Protein AF-A0A9D4HCZ2-F1 (afdb_monomer_lite)

Foldseek 3Di:
DDDDDDDDDPPPDDPPDDDDDDDPPDDDDDDDPLPQDDDQAQFWKAFPVRDIDSDPSVVCSVPVVRNPGIDTDD

Organism: Dreissena polymorpha (NCBI:txid45954)

pLDDT: mean 76.67, std 16.5, range [36.0, 96.06]

Structure (mmCIF, N/CA/C/O backbone):
data_AF-A0A9D4HCZ2-F1
#
_entry.id   AF-A0A9D4HCZ2-F1
#
loop_
_atom_site.group_PDB
_atom_site.id
_atom_site.type_symbol
_atom_site.label_atom_id
_atom_site.label_alt_id
_atom_site.label_comp_id
_atom_site.label_asym_id
_atom_site.label_entity_id
_atom_site.label_seq_id
_atom_site.pdbx_PDB_ins_code
_atom_site.Cartn_x
_atom_site.Cartn_y
_atom_site.Cartn_z
_atom_site.occupancy
_atom_site.B_iso_or_equiv
_atom_site.auth_seq_id
_atom_site.auth_comp_id
_atom_site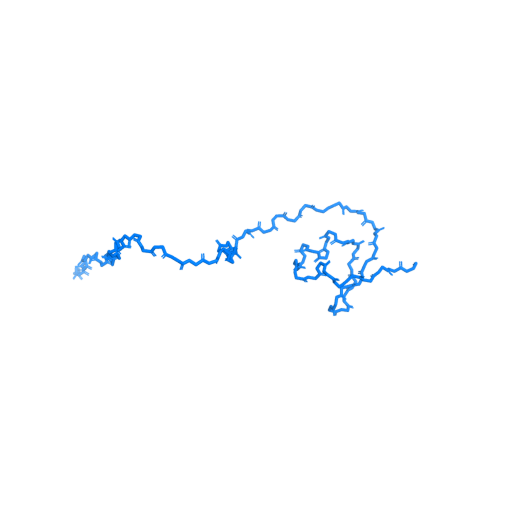.auth_asym_id
_atom_site.auth_atom_id
_atom_site.pdbx_PDB_model_num
ATOM 1 N N . MET A 1 1 ? 27.363 -51.447 20.490 1.00 36.00 1 MET A N 1
ATOM 2 C CA . MET A 1 1 ? 26.974 -52.362 19.398 1.00 36.00 1 MET A CA 1
ATOM 3 C C . MET A 1 1 ? 26.125 -51.534 18.444 1.00 36.00 1 MET A C 1
ATOM 5 O O . MET A 1 1 ? 24.949 -51.347 18.704 1.00 36.00 1 MET A O 1
ATOM 9 N N . THR A 1 2 ? 26.774 -50.640 17.693 1.00 43.59 2 THR A N 1
ATOM 10 C CA . THR A 1 2 ? 27.125 -50.836 16.269 1.00 43.59 2 THR A CA 1
ATOM 11 C C . THR A 1 2 ? 25.883 -51.116 15.442 1.00 43.59 2 THR A C 1
ATOM 13 O O . THR A 1 2 ? 25.398 -52.226 15.544 1.00 43.59 2 THR A O 1
ATOM 16 N N . TYR A 1 3 ? 25.416 -50.144 14.657 1.00 53.41 3 TYR A N 1
ATOM 17 C CA . TYR A 1 3 ? 25.078 -50.315 13.237 1.00 53.41 3 TYR A CA 1
ATOM 18 C C . TYR A 1 3 ? 25.046 -48.912 12.613 1.00 53.41 3 TYR A C 1
ATOM 20 O O . TYR A 1 3 ? 24.000 -48.286 12.475 1.00 53.41 3 TYR A O 1
ATOM 28 N N . GLU A 1 4 ? 26.238 -48.398 12.297 1.00 51.88 4 GLU A N 1
ATOM 29 C CA . GLU A 1 4 ? 26.398 -47.506 11.149 1.00 51.88 4 GLU A CA 1
ATOM 30 C C . GLU A 1 4 ? 25.842 -48.237 9.924 1.00 51.88 4 GLU A C 1
ATOM 32 O O . GLU A 1 4 ? 26.269 -49.351 9.617 1.00 51.88 4 GLU A O 1
ATOM 37 N N . TYR A 1 5 ? 24.889 -47.617 9.238 1.00 56.53 5 TYR A N 1
ATOM 38 C CA . TYR A 1 5 ? 24.602 -47.926 7.844 1.00 56.53 5 TYR A CA 1
ATOM 39 C C . TYR A 1 5 ? 24.713 -46.620 7.055 1.00 56.53 5 TYR A C 1
ATOM 41 O O . TYR A 1 5 ? 23.738 -45.953 6.722 1.00 56.53 5 TYR A O 1
ATOM 49 N N . SER A 1 6 ? 25.969 -46.217 6.875 1.00 53.59 6 SER A N 1
ATOM 50 C CA . SER A 1 6 ? 26.546 -45.809 5.589 1.00 53.59 6 SER A CA 1
ATOM 51 C C . SER A 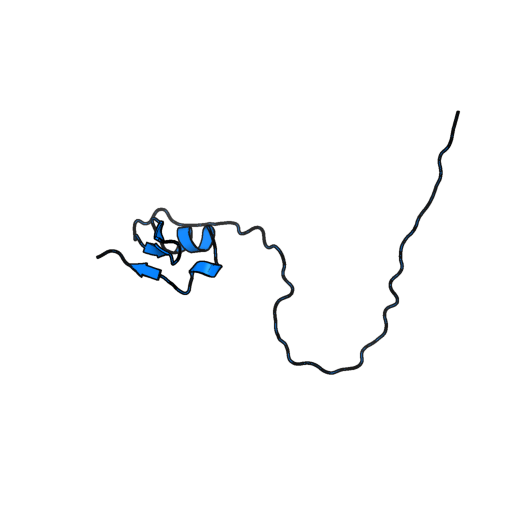1 6 ? 25.708 -46.344 4.396 1.00 53.59 6 SER A C 1
ATOM 53 O O . SER A 1 6 ? 25.391 -47.526 4.389 1.00 53.59 6 SER A O 1
ATOM 55 N N . GLU A 1 7 ? 25.300 -45.641 3.343 1.00 54.56 7 GLU A N 1
ATOM 56 C CA . GLU A 1 7 ? 25.758 -44.408 2.721 1.00 54.56 7 GLU A CA 1
ATOM 57 C C . GLU A 1 7 ? 24.702 -43.902 1.722 1.00 54.56 7 GLU A C 1
ATOM 59 O O . GLU A 1 7 ? 23.869 -44.665 1.237 1.00 54.56 7 GLU A O 1
ATOM 64 N N . LEU A 1 8 ? 24.823 -42.614 1.384 1.00 60.00 8 LEU A N 1
ATOM 65 C CA . LEU A 1 8 ? 24.710 -42.075 0.024 1.00 60.00 8 LEU A CA 1
ATOM 66 C C . LEU A 1 8 ? 23.615 -42.675 -0.868 1.00 60.00 8 LEU A C 1
ATOM 68 O O . LEU A 1 8 ? 23.861 -43.575 -1.668 1.00 60.00 8 LEU A O 1
ATOM 72 N N . TYR A 1 9 ? 22.452 -42.030 -0.879 1.00 50.75 9 TYR A N 1
ATOM 73 C CA . TYR A 1 9 ? 21.643 -42.008 -2.093 1.00 50.75 9 TYR A CA 1
ATOM 74 C C . TYR A 1 9 ? 21.610 -40.585 -2.652 1.00 50.75 9 TYR A C 1
ATOM 76 O O . TYR A 1 9 ? 20.680 -39.811 -2.440 1.00 50.75 9 TYR A O 1
ATOM 84 N N . ILE A 1 10 ? 22.686 -40.220 -3.350 1.00 58.09 10 ILE A N 1
ATOM 85 C CA . ILE A 1 10 ? 22.685 -39.073 -4.256 1.00 58.09 10 ILE A CA 1
ATOM 86 C C . ILE A 1 10 ? 21.852 -39.507 -5.467 1.00 58.09 10 ILE A C 1
ATOM 88 O O . ILE A 1 10 ? 22.331 -40.260 -6.313 1.00 58.09 10 ILE A O 1
ATOM 92 N N . HIS A 1 11 ? 20.598 -39.060 -5.557 1.00 55.41 11 HIS A N 1
ATOM 93 C CA . HIS A 1 11 ? 19.865 -39.109 -6.821 1.00 55.41 11 HIS A CA 1
ATOM 94 C C . HIS A 1 11 ? 20.548 -38.132 -7.791 1.00 55.41 11 HIS A C 1
ATOM 96 O O . HIS A 1 11 ? 20.299 -36.928 -7.759 1.00 55.41 11 HIS A O 1
ATOM 102 N N . ALA A 1 12 ? 21.448 -38.636 -8.634 1.00 61.91 12 ALA A N 1
ATOM 103 C CA . ALA A 1 12 ? 21.953 -37.888 -9.776 1.00 61.91 12 ALA A CA 1
ATOM 104 C C . ALA A 1 12 ? 20.821 -37.777 -10.812 1.00 61.91 12 ALA A C 1
ATOM 106 O O . ALA A 1 12 ? 20.485 -38.756 -11.473 1.00 61.91 12 ALA A O 1
ATOM 107 N N . HIS A 1 13 ? 20.200 -36.602 -10.933 1.00 60.56 13 HIS A N 1
ATOM 108 C CA . HIS A 1 13 ? 19.326 -36.310 -12.067 1.00 60.56 13 HIS A CA 1
ATOM 109 C C . HIS A 1 13 ? 20.194 -36.081 -13.312 1.00 60.56 13 HIS A C 1
ATOM 111 O O . HIS A 1 13 ? 21.090 -35.237 -13.314 1.00 60.56 13 HIS A O 1
ATOM 117 N N . GLU A 1 14 ? 19.949 -36.868 -14.360 1.00 73.00 14 GLU A N 1
ATOM 118 C CA . GLU A 1 14 ? 20.625 -36.750 -15.650 1.00 73.00 14 GLU A CA 1
ATOM 119 C C . GLU A 1 14 ? 20.330 -35.390 -16.298 1.00 73.00 14 GLU A C 1
ATOM 121 O O . GLU A 1 14 ? 19.176 -35.007 -16.493 1.00 73.00 14 GLU A O 1
ATOM 126 N N . ASN A 1 15 ? 21.389 -34.675 -16.682 1.00 64.25 15 ASN A N 1
ATOM 127 C CA . ASN A 1 15 ? 21.297 -33.485 -17.522 1.00 64.25 15 ASN A CA 1
ATOM 128 C C . ASN A 1 15 ? 20.945 -33.904 -18.954 1.00 64.25 15 ASN A C 1
ATOM 130 O O . ASN A 1 15 ? 21.832 -34.115 -19.785 1.00 64.25 15 ASN A O 1
ATOM 134 N N . GLN A 1 16 ? 19.655 -34.025 -19.256 1.00 70.69 16 GLN A N 1
ATOM 135 C CA . GLN A 1 16 ? 19.212 -34.121 -20.642 1.00 70.69 16 GLN A CA 1
ATOM 136 C C . GLN A 1 16 ? 19.265 -32.727 -21.267 1.00 70.69 16 GLN A C 1
ATOM 138 O O . GLN A 1 16 ? 18.553 -31.803 -20.878 1.00 70.69 16 GLN A O 1
ATOM 143 N N . GLY A 1 17 ? 20.210 -32.590 -22.195 1.00 59.09 17 GLY A N 1
ATOM 144 C CA . GLY A 1 17 ? 20.521 -31.366 -22.9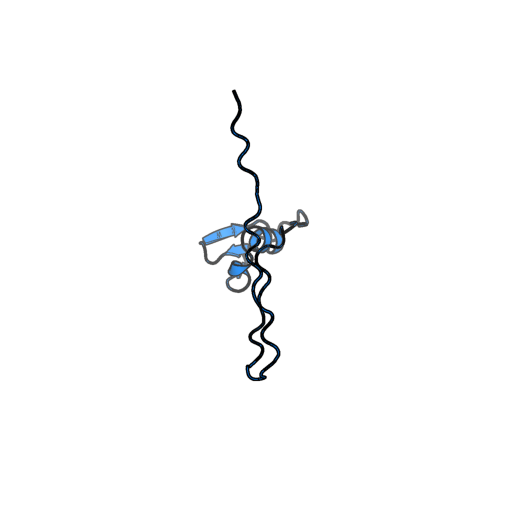08 1.00 59.09 17 GLY A CA 1
ATOM 145 C C . GLY A 1 17 ? 19.351 -30.777 -23.696 1.00 59.09 17 GLY A C 1
ATOM 146 O O . GLY A 1 17 ? 18.345 -31.416 -23.994 1.00 59.09 17 GLY A O 1
ATOM 147 N N . ALA A 1 18 ? 19.556 -29.506 -24.026 1.00 65.38 18 ALA A N 1
ATOM 148 C CA . ALA A 1 18 ? 18.654 -28.591 -24.698 1.00 65.38 18 ALA A CA 1
ATOM 149 C C . ALA A 1 18 ? 17.897 -29.181 -25.900 1.00 65.38 18 ALA A C 1
ATOM 151 O O . ALA A 1 18 ? 18.488 -29.544 -26.917 1.00 65.38 18 ALA A O 1
ATOM 152 N N . SER A 1 19 ? 16.568 -29.104 -25.831 1.00 62.47 19 SER A N 1
ATOM 153 C CA . SER A 1 19 ? 15.714 -29.026 -27.011 1.00 62.47 19 SER A CA 1
ATOM 154 C C . SER A 1 19 ? 14.807 -27.813 -26.844 1.00 62.47 19 SER A C 1
ATOM 156 O O . SER A 1 19 ? 13.966 -27.754 -25.949 1.00 62.47 19 SER A O 1
ATOM 158 N N . GLY A 1 20 ? 15.084 -26.771 -27.626 1.00 66.00 20 GLY A N 1
ATOM 159 C CA . GLY A 1 20 ? 14.388 -25.498 -27.532 1.00 66.00 20 GLY A CA 1
ATOM 160 C C . GLY A 1 20 ? 12.903 -25.623 -27.861 1.00 66.00 20 GLY A C 1
ATOM 161 O O . GLY A 1 20 ? 12.547 -26.204 -28.878 1.00 66.00 20 GLY A O 1
ATOM 162 N N . ALA A 1 21 ? 12.071 -25.018 -27.011 1.00 64.00 21 ALA A N 1
ATOM 163 C CA . ALA A 1 21 ? 10.844 -24.291 -27.347 1.00 64.00 21 ALA A CA 1
ATOM 164 C C . ALA A 1 21 ? 10.088 -23.958 -26.051 1.00 64.00 21 ALA A C 1
ATOM 166 O O . ALA A 1 21 ? 9.446 -24.844 -25.499 1.00 64.00 21 ALA A O 1
ATOM 167 N N . ASN A 1 22 ? 10.092 -22.699 -25.587 1.00 61.59 22 ASN A N 1
ATOM 168 C CA . ASN A 1 22 ? 8.870 -22.086 -25.042 1.00 61.59 22 ASN A CA 1
ATOM 169 C C . ASN A 1 22 ? 9.015 -20.611 -24.648 1.00 61.59 22 ASN A C 1
ATOM 171 O O . ASN A 1 22 ? 10.060 -20.163 -24.190 1.00 61.59 22 ASN A O 1
ATOM 175 N N . ARG A 1 23 ? 7.903 -19.882 -24.796 1.00 62.88 23 ARG A N 1
ATOM 176 C CA . ARG A 1 23 ? 7.681 -18.495 -24.361 1.00 62.88 23 ARG A CA 1
ATOM 177 C C . ARG A 1 23 ? 8.178 -18.268 -22.930 1.00 62.88 23 ARG A C 1
ATOM 179 O O . ARG A 1 23 ? 7.707 -18.939 -22.018 1.00 62.88 23 ARG A O 1
ATOM 186 N N . MET A 1 24 ? 9.010 -17.245 -22.724 1.00 55.16 24 MET A N 1
ATOM 187 C CA . MET A 1 24 ? 9.345 -16.720 -21.396 1.00 55.16 24 MET A CA 1
ATOM 188 C C . MET A 1 24 ? 8.082 -16.222 -20.672 1.00 55.16 24 MET A C 1
ATOM 190 O O . MET A 1 24 ? 7.762 -15.033 -20.691 1.00 55.16 24 MET A O 1
ATOM 194 N N . ARG A 1 25 ? 7.371 -17.111 -19.973 1.00 63.16 25 ARG A N 1
ATOM 195 C CA . ARG A 1 25 ? 6.709 -16.714 -18.732 1.00 63.16 25 ARG A CA 1
ATOM 196 C C . ARG A 1 25 ? 7.755 -16.794 -17.636 1.00 63.16 25 ARG A C 1
ATOM 198 O O . ARG A 1 25 ? 8.026 -17.842 -17.073 1.00 63.16 25 ARG A O 1
ATOM 205 N N . ARG A 1 26 ? 8.367 -15.638 -17.410 1.00 70.50 26 ARG A N 1
ATOM 206 C CA . ARG A 1 26 ? 9.126 -15.288 -16.215 1.00 70.50 26 ARG A CA 1
ATOM 207 C C . ARG A 1 26 ? 8.352 -15.755 -14.974 1.00 70.50 26 ARG A C 1
ATOM 209 O O . ARG A 1 26 ? 7.162 -15.439 -14.902 1.00 70.50 26 ARG A O 1
ATOM 216 N N . SER A 1 27 ? 9.013 -16.456 -14.046 1.00 61.00 27 SER A N 1
ATOM 217 C CA . SER A 1 27 ? 8.987 -16.253 -12.576 1.00 61.00 27 SER A CA 1
ATOM 218 C C . SER A 1 27 ? 9.264 -17.559 -11.809 1.00 61.00 27 SER A C 1
ATOM 220 O O . SER A 1 27 ? 8.351 -18.153 -11.250 1.00 61.00 27 SER A O 1
ATOM 222 N N . GLU A 1 28 ? 10.525 -17.985 -11.740 1.00 70.25 28 GLU A N 1
ATOM 223 C CA . GLU A 1 28 ? 11.010 -18.953 -10.739 1.00 70.25 28 GLU A CA 1
ATOM 224 C C . GLU A 1 28 ? 11.920 -18.220 -9.752 1.00 70.25 28 GLU A C 1
ATOM 226 O O . GLU A 1 28 ? 13.132 -18.399 -9.742 1.00 70.25 28 GLU A O 1
ATOM 231 N N . VAL A 1 29 ? 11.332 -17.340 -8.940 1.00 64.25 29 VAL A N 1
ATOM 232 C CA . VAL A 1 29 ? 11.973 -16.893 -7.698 1.00 64.25 29 VAL A CA 1
ATOM 233 C C . VAL A 1 29 ? 10.939 -17.035 -6.594 1.00 64.25 29 VAL A C 1
ATOM 235 O O . VAL A 1 29 ? 10.146 -16.139 -6.315 1.00 64.25 29 VAL A O 1
ATOM 238 N N . SER A 1 30 ? 10.888 -18.237 -6.031 1.00 66.31 30 SER A N 1
ATOM 239 C CA . SER A 1 30 ? 10.189 -18.523 -4.788 1.00 66.31 30 SER A CA 1
ATOM 240 C C . SER A 1 30 ? 11.080 -18.092 -3.622 1.00 66.31 30 SER A C 1
ATOM 242 O O . SER A 1 30 ? 12.052 -18.780 -3.316 1.00 66.31 30 SER A O 1
ATOM 244 N N . GLY A 1 31 ? 10.729 -16.981 -2.973 1.00 63.06 31 GLY A N 1
ATOM 245 C CA . GLY A 1 31 ? 11.239 -16.628 -1.646 1.00 63.06 31 GLY A CA 1
ATOM 246 C C . GLY A 1 31 ? 12.464 -15.719 -1.634 1.00 63.06 31 GLY A C 1
ATOM 247 O O . GLY A 1 31 ? 13.553 -16.148 -1.274 1.00 63.06 31 GLY A O 1
ATOM 248 N N . GLU A 1 32 ? 12.262 -14.440 -1.942 1.00 58.66 32 GLU A N 1
ATOM 249 C CA . GLU A 1 32 ? 13.099 -13.381 -1.374 1.00 58.66 32 GLU A CA 1
ATOM 250 C C . GLU A 1 32 ? 12.543 -13.112 0.036 1.00 58.66 32 GLU A C 1
ATOM 252 O O . GLU A 1 32 ? 11.351 -12.824 0.176 1.00 58.66 32 GLU A O 1
ATOM 257 N N . GLU A 1 33 ? 13.359 -13.223 1.088 1.00 59.59 33 GLU A N 1
ATOM 258 C CA . GLU A 1 33 ? 13.018 -12.617 2.380 1.00 59.59 33 GLU A CA 1
ATOM 259 C C . GLU A 1 33 ? 12.794 -11.123 2.118 1.00 59.59 33 GLU A C 1
ATOM 261 O O . GLU A 1 33 ? 13.738 -10.378 1.849 1.00 59.59 33 GLU A O 1
ATOM 266 N N . HIS A 1 34 ? 11.533 -10.692 2.106 1.00 68.44 34 HIS A N 1
ATOM 267 C CA . HIS A 1 34 ? 11.174 -9.323 1.769 1.00 68.44 34 HIS A CA 1
ATOM 268 C C . HIS A 1 34 ? 11.601 -8.419 2.931 1.00 68.44 34 HIS A C 1
ATOM 270 O O . HIS A 1 34 ? 10.835 -8.152 3.856 1.00 68.44 34 HIS A O 1
ATOM 276 N N . MET A 1 35 ? 12.859 -7.970 2.917 1.00 74.44 35 MET A N 1
ATOM 277 C CA . MET A 1 35 ? 13.344 -6.957 3.846 1.00 74.44 35 MET A CA 1
ATOM 278 C C . MET A 1 35 ? 12.580 -5.662 3.593 1.00 74.44 35 MET A C 1
ATOM 280 O O . MET A 1 35 ? 12.807 -4.934 2.628 1.00 74.44 35 MET A O 1
ATOM 284 N N . CYS A 1 36 ? 11.639 -5.402 4.487 1.00 86.69 36 CYS A N 1
ATOM 285 C CA . CYS A 1 36 ? 10.682 -4.327 4.367 1.00 86.69 36 CYS A CA 1
ATOM 286 C C . CYS A 1 36 ? 11.198 -3.029 4.968 1.00 86.69 36 CYS A C 1
ATOM 288 O O . CYS A 1 36 ? 11.020 -2.749 6.152 1.00 86.69 36 CYS A O 1
ATOM 290 N N . ILE A 1 37 ? 11.847 -2.222 4.130 1.00 91.69 37 ILE A N 1
ATOM 291 C CA . ILE A 1 37 ? 12.333 -0.896 4.510 1.00 91.69 37 ILE A CA 1
ATOM 292 C C . ILE A 1 37 ? 11.290 0.141 4.092 1.00 91.69 37 ILE A C 1
ATOM 294 O O . ILE A 1 37 ? 11.256 0.584 2.945 1.00 91.69 37 ILE A O 1
ATOM 298 N N . CYS A 1 38 ? 10.447 0.546 5.041 1.00 94.00 38 CYS A N 1
ATOM 299 C CA . CYS A 1 38 ? 9.442 1.585 4.838 1.00 94.00 38 CYS A CA 1
ATOM 300 C C . CYS A 1 38 ? 9.696 2.787 5.748 1.00 94.00 38 CYS A C 1
ATOM 302 O O . CYS A 1 38 ? 10.023 2.645 6.925 1.00 94.00 38 CYS A O 1
ATOM 304 N N . GLY A 1 39 ? 9.513 3.990 5.202 1.00 93.62 39 GLY A N 1
ATOM 305 C CA . GLY A 1 39 ? 9.501 5.213 5.99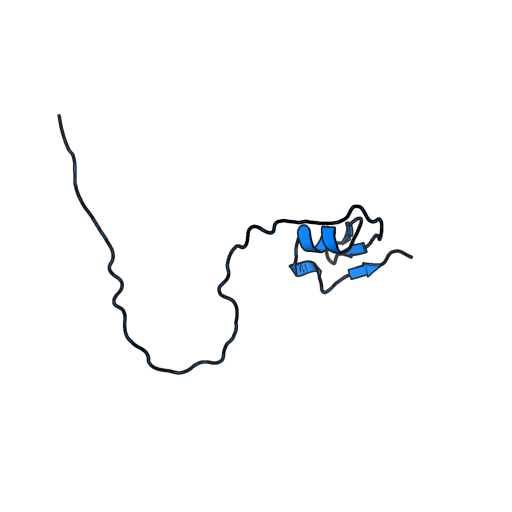9 1.00 93.62 39 GLY A CA 1
ATOM 306 C C . GLY A 1 39 ? 8.250 5.299 6.877 1.00 93.62 39 GLY A C 1
ATOM 307 O O . GLY A 1 39 ? 7.189 4.788 6.518 1.00 93.62 39 GLY A O 1
ATOM 308 N N . GLN A 1 40 ? 8.356 6.006 8.001 1.00 93.06 40 GLN A N 1
ATOM 309 C CA . GLN A 1 40 ? 7.233 6.299 8.904 1.00 93.06 40 GLN A CA 1
ATOM 310 C C . GLN A 1 40 ? 6.421 7.507 8.408 1.00 93.06 40 GLN A C 1
ATOM 312 O O . GLN A 1 40 ? 6.218 8.487 9.120 1.00 93.06 40 GLN A O 1
ATOM 317 N N . ILE A 1 41 ? 6.016 7.473 7.138 1.00 94.94 41 ILE A N 1
ATOM 318 C CA . ILE A 1 41 ? 5.175 8.508 6.532 1.00 94.94 41 ILE A CA 1
ATOM 319 C C . ILE A 1 41 ? 3.720 8.091 6.717 1.00 94.94 41 ILE A C 1
ATOM 321 O O . ILE A 1 41 ? 3.368 6.963 6.375 1.00 94.94 41 ILE A O 1
ATOM 325 N N . PHE A 1 42 ? 2.887 9.004 7.211 1.00 94.56 42 PHE A N 1
ATOM 326 C CA . PHE A 1 42 ? 1.448 8.793 7.309 1.00 94.56 42 PHE A CA 1
ATOM 327 C C . PHE A 1 42 ? 0.761 9.258 6.018 1.00 94.56 42 PHE A C 1
ATOM 329 O O . PHE A 1 42 ? 0.578 10.452 5.784 1.00 94.56 42 PHE A O 1
ATOM 336 N N . ALA A 1 43 ? 0.441 8.297 5.158 1.00 95.38 43 ALA A N 1
ATOM 337 C CA . ALA A 1 43 ? -0.262 8.446 3.888 1.00 95.38 43 ALA A CA 1
ATOM 338 C C . ALA A 1 43 ? -1.241 7.263 3.729 1.00 95.38 43 ALA A C 1
ATOM 340 O O . ALA A 1 43 ? -0.956 6.334 2.963 1.00 95.38 43 ALA A O 1
ATOM 341 N N . PRO A 1 44 ? -2.346 7.258 4.498 1.00 96.06 44 PRO A N 1
ATOM 342 C CA . PRO A 1 44 ? -3.169 6.077 4.711 1.00 96.06 44 PRO A CA 1
ATOM 343 C C . PRO A 1 44 ? -3.793 5.537 3.424 1.00 96.06 44 PRO A C 1
ATOM 345 O O . PRO A 1 44 ? -4.341 6.281 2.603 1.00 96.06 44 PRO A O 1
ATOM 348 N N . VAL A 1 45 ? -3.739 4.215 3.279 1.00 95.50 45 VAL A N 1
ATOM 349 C CA . VAL A 1 45 ? -4.350 3.476 2.171 1.00 95.50 45 VAL A CA 1
ATOM 350 C C . VAL A 1 45 ? -5.167 2.302 2.690 1.00 95.50 45 VAL A C 1
ATOM 352 O O . VAL A 1 45 ? -4.822 1.713 3.709 1.00 95.50 45 VAL A O 1
ATOM 355 N N . CYS A 1 46 ? -6.225 1.939 1.977 1.00 95.50 46 CYS A N 1
ATOM 356 C CA . CYS A 1 46 ? -7.001 0.728 2.208 1.00 95.50 46 CYS A CA 1
ATOM 357 C C . CYS A 1 46 ? -6.672 -0.291 1.110 1.00 95.50 46 CYS A C 1
ATOM 359 O O . CYS A 1 46 ? -6.715 0.048 -0.079 1.00 95.50 46 CYS A O 1
ATOM 361 N N . GLY A 1 47 ? -6.302 -1.508 1.512 1.00 92.94 47 GLY A N 1
ATOM 362 C CA . GLY A 1 47 ? -6.055 -2.626 0.601 1.00 92.94 47 GLY A CA 1
ATOM 363 C C . GLY A 1 47 ? -7.350 -3.301 0.139 1.00 92.94 47 GLY A C 1
ATOM 364 O O . GLY A 1 47 ? -8.433 -3.053 0.673 1.00 92.94 47 GLY A O 1
ATOM 365 N N . SER A 1 48 ? -7.252 -4.208 -0.836 1.00 90.62 48 SER A N 1
ATOM 366 C CA . SER A 1 48 ? -8.386 -5.044 -1.276 1.00 90.62 48 SER A CA 1
ATOM 367 C C . SER A 1 48 ? -8.931 -5.978 -0.197 1.00 90.62 48 SER A C 1
ATOM 369 O O . SER A 1 48 ? -10.058 -6.454 -0.303 1.00 90.62 48 SER A O 1
ATOM 371 N N . ASP A 1 49 ? -8.152 -6.221 0.851 1.00 90.75 49 ASP A N 1
ATOM 372 C CA . ASP A 1 49 ? -8.550 -6.956 2.047 1.00 90.75 49 ASP A CA 1
ATOM 373 C C . ASP A 1 49 ? -9.381 -6.116 3.033 1.00 90.75 49 ASP A C 1
ATOM 375 O O . ASP A 1 49 ? -9.816 -6.631 4.062 1.00 90.75 49 ASP A O 1
ATOM 379 N N . GLY A 1 50 ? -9.610 -4.832 2.735 1.00 92.69 50 GLY A N 1
ATOM 380 C CA . GLY A 1 50 ? -10.337 -3.909 3.605 1.00 92.69 50 GLY A CA 1
ATOM 381 C C . GLY A 1 50 ? -9.530 -3.441 4.818 1.00 92.69 50 GLY A C 1
ATOM 382 O O . GLY A 1 50 ? -10.103 -2.851 5.738 1.00 92.69 50 GLY A O 1
ATOM 383 N N . VAL A 1 51 ? -8.219 -3.704 4.845 1.00 94.00 51 VAL A N 1
ATOM 384 C CA . VAL A 1 51 ? -7.319 -3.292 5.926 1.00 94.00 51 VAL A CA 1
ATOM 385 C C . VAL A 1 51 ? -6.676 -1.954 5.581 1.00 94.00 51 VAL A C 1
ATOM 387 O O . VAL A 1 51 ? -6.224 -1.725 4.458 1.00 94.00 51 VAL A O 1
ATOM 390 N N . TRP A 1 52 ? -6.616 -1.071 6.577 1.00 94.88 52 TRP A N 1
ATOM 391 C CA . TRP A 1 52 ? -5.918 0.203 6.473 1.00 94.88 52 TRP A CA 1
ATOM 392 C C . TRP A 1 52 ? -4.440 0.048 6.820 1.00 94.88 52 TRP A C 1
ATOM 394 O O . TRP A 1 52 ? -4.085 -0.562 7.827 1.00 94.88 52 TRP A O 1
ATOM 404 N N . TYR A 1 53 ? -3.591 0.656 6.003 1.00 94.50 53 TYR A N 1
ATOM 405 C CA . TYR A 1 53 ? -2.148 0.715 6.182 1.00 94.50 53 TYR A CA 1
ATOM 406 C C . TYR A 1 53 ? -1.703 2.169 6.255 1.00 94.50 53 TYR A C 1
ATOM 408 O O . TYR A 1 53 ? -2.169 2.994 5.468 1.00 94.50 53 TYR A O 1
ATOM 416 N N . ASP A 1 54 ? -0.752 2.473 7.143 1.00 95.75 54 ASP A N 1
ATOM 417 C CA . ASP A 1 54 ? -0.244 3.840 7.333 1.00 95.75 54 ASP A CA 1
ATOM 418 C C . ASP A 1 54 ? 0.368 4.419 6.057 1.00 95.75 54 ASP A C 1
ATOM 420 O O . ASP A 1 54 ? 0.341 5.630 5.856 1.00 95.75 54 ASP A O 1
ATOM 424 N N . ASN A 1 55 ? 0.917 3.567 5.185 1.00 93.94 55 ASN A N 1
ATOM 425 C CA . ASN A 1 55 ? 1.304 3.940 3.833 1.00 93.94 55 ASN A CA 1
ATOM 426 C C . ASN A 1 55 ? 1.341 2.743 2.875 1.00 93.94 55 ASN A C 1
ATOM 428 O O . ASN A 1 55 ? 1.370 1.577 3.274 1.00 93.94 55 ASN A O 1
ATOM 432 N N . LYS A 1 56 ? 1.404 3.053 1.575 1.00 94.12 56 LYS A N 1
ATOM 433 C CA . LYS A 1 56 ? 1.512 2.067 0.490 1.00 94.12 56 LYS A CA 1
ATOM 434 C C . LYS A 1 56 ? 2.705 1.118 0.640 1.00 94.12 56 LYS A C 1
ATOM 436 O O . LYS A 1 56 ? 2.585 -0.041 0.257 1.00 94.12 56 LYS A O 1
ATOM 441 N N . CYS A 1 57 ? 3.841 1.591 1.161 1.00 94.38 57 CYS A N 1
ATOM 442 C CA . CYS A 1 57 ? 5.009 0.733 1.359 1.00 94.38 57 CYS A CA 1
ATOM 443 C C . CYS A 1 57 ? 4.687 -0.366 2.370 1.00 94.38 57 CYS A C 1
ATOM 445 O O . CYS A 1 57 ? 4.844 -1.538 2.051 1.00 94.38 57 CYS A O 1
ATOM 447 N N . LEU A 1 58 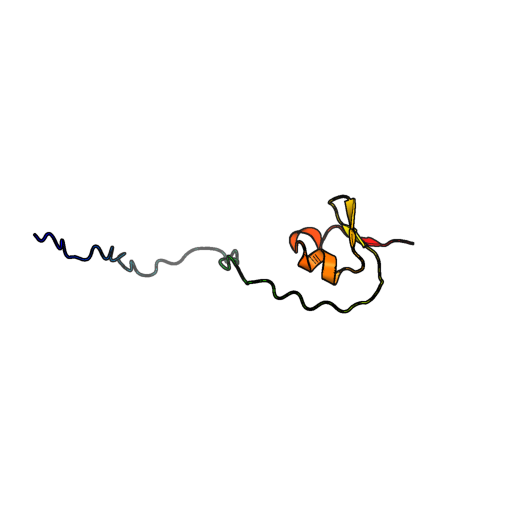? 4.143 0.002 3.534 1.00 93.81 58 LEU A N 1
ATOM 448 C CA . LEU A 1 58 ? 3.756 -0.939 4.587 1.00 93.81 58 LEU A CA 1
ATOM 449 C C . LEU A 1 58 ? 2.696 -1.943 4.111 1.00 93.81 58 LEU A C 1
ATOM 451 O O . LEU A 1 58 ? 2.769 -3.113 4.471 1.00 93.81 58 LEU A O 1
ATOM 455 N N . MET A 1 59 ? 1.768 -1.521 3.247 1.00 93.94 59 MET A N 1
ATOM 456 C CA . MET A 1 59 ? 0.804 -2.429 2.614 1.00 93.94 59 MET A CA 1
ATOM 457 C C . MET A 1 59 ? 1.486 -3.489 1.740 1.00 93.94 59 MET A C 1
ATOM 459 O O . MET A 1 59 ? 1.253 -4.680 1.927 1.00 93.94 59 MET A O 1
ATOM 463 N N . VAL A 1 60 ? 2.336 -3.066 0.798 1.00 91.31 60 VAL A N 1
ATOM 464 C CA . VAL A 1 60 ? 3.066 -3.974 -0.110 1.00 91.31 60 VAL A CA 1
ATOM 465 C C . VAL A 1 60 ? 4.024 -4.875 0.666 1.00 91.31 60 VAL A C 1
ATOM 467 O O . VAL A 1 60 ? 4.231 -6.023 0.297 1.00 91.31 60 VAL A O 1
ATOM 470 N N . CYS A 1 61 ? 4.569 -4.362 1.763 1.00 91.94 61 CYS A N 1
ATOM 471 C CA . CYS A 1 61 ? 5.431 -5.109 2.660 1.00 91.94 61 CYS A CA 1
ATOM 472 C C . CYS A 1 61 ? 4.717 -6.195 3.448 1.00 91.94 61 CYS A C 1
ATOM 474 O O . CYS A 1 61 ? 5.299 -7.233 3.749 1.00 91.94 61 CYS A O 1
ATOM 476 N N . ASN A 1 62 ? 3.453 -5.961 3.777 1.00 90.19 62 ASN A N 1
ATOM 477 C CA . ASN A 1 62 ? 2.621 -6.996 4.352 1.00 90.19 62 ASN A CA 1
ATOM 478 C C . ASN A 1 62 ? 2.245 -8.053 3.304 1.00 90.19 62 ASN A C 1
ATOM 480 O O . ASN A 1 62 ? 2.173 -9.231 3.634 1.00 90.19 62 ASN A O 1
ATOM 484 N N . ASP A 1 63 ? 1.930 -7.628 2.078 1.00 88.75 63 ASP A N 1
ATOM 485 C CA . ASP A 1 63 ? 1.581 -8.506 0.958 1.00 88.75 63 ASP A CA 1
ATOM 486 C C . ASP A 1 63 ? 1.683 -7.745 -0.376 1.00 88.75 63 ASP A C 1
ATOM 488 O O . ASP A 1 63 ? 0.926 -6.804 -0.650 1.00 88.75 63 ASP A O 1
ATOM 492 N N . ASP A 1 64 ? 2.602 -8.165 -1.242 1.00 85.38 64 ASP A N 1
ATOM 493 C CA . ASP A 1 64 ? 2.867 -7.501 -2.516 1.00 85.38 64 ASP A CA 1
ATOM 494 C C . ASP A 1 64 ? 1.785 -7.778 -3.573 1.00 85.38 64 ASP A C 1
ATOM 496 O O . ASP A 1 64 ? 1.713 -7.085 -4.602 1.00 85.38 64 ASP A O 1
ATOM 500 N N . SER A 1 65 ? 0.893 -8.734 -3.312 1.00 86.56 65 SER A N 1
ATOM 501 C CA . SER A 1 65 ? -0.294 -9.013 -4.125 1.00 86.56 65 SER A CA 1
ATOM 502 C C . SER A 1 65 ? -1.282 -7.844 -4.095 1.00 86.56 65 SER A C 1
ATOM 504 O O . SER A 1 65 ? -2.020 -7.643 -5.058 1.00 86.56 65 SER A O 1
ATOM 506 N N . LYS A 1 66 ? -1.245 -7.002 -3.052 1.00 86.25 66 LYS A N 1
ATOM 507 C CA . LYS A 1 66 ? -2.190 -5.886 -2.838 1.00 86.25 66 LYS A CA 1
ATOM 508 C C . LYS A 1 66 ? -1.886 -4.628 -3.660 1.00 86.25 66 LYS A C 1
ATOM 510 O O . LYS A 1 66 ? -2.677 -3.692 -3.679 1.00 86.25 66 LYS A O 1
ATOM 515 N N . LYS A 1 67 ? -0.756 -4.577 -4.379 1.00 79.25 67 LYS A N 1
ATOM 516 C CA . LYS A 1 67 ? -0.269 -3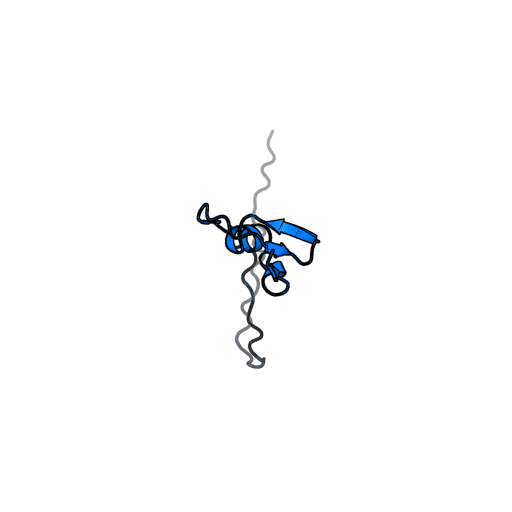.374 -5.095 1.00 79.25 67 LYS A CA 1
ATOM 517 C C . LYS A 1 67 ? -1.222 -2.793 -6.154 1.00 79.25 67 LYS A C 1
ATOM 519 O O . LYS A 1 67 ? -1.021 -1.645 -6.555 1.00 79.25 67 LYS A O 1
ATOM 524 N N . GLY A 1 68 ? -2.182 -3.583 -6.639 1.00 82.00 68 GLY A N 1
ATOM 525 C CA . GLY A 1 68 ? -3.130 -3.199 -7.691 1.00 82.00 68 GLY A CA 1
ATOM 526 C C . GLY A 1 68 ? -4.437 -2.589 -7.186 1.00 82.00 68 GLY A C 1
ATOM 527 O O . GLY A 1 68 ? -5.058 -1.829 -7.923 1.00 82.00 68 GLY A O 1
ATOM 528 N N . ASP A 1 69 ? -4.804 -2.851 -5.932 1.00 86.00 69 ASP A N 1
ATOM 529 C CA . ASP A 1 69 ? -6.118 -2.515 -5.383 1.00 86.00 69 ASP A CA 1
ATOM 530 C C . ASP A 1 69 ? -5.950 -1.602 -4.166 1.00 86.00 69 ASP A C 1
ATOM 532 O O . ASP A 1 69 ? -5.987 -2.040 -3.016 1.00 86.00 69 ASP A O 1
ATOM 536 N N . ILE A 1 70 ? -5.692 -0.322 -4.436 1.00 91.69 70 ILE A N 1
ATOM 537 C CA . ILE A 1 70 ? -5.362 0.672 -3.412 1.00 91.69 70 ILE A CA 1
ATOM 538 C C . ILE A 1 70 ? -6.404 1.779 -3.426 1.00 91.69 70 ILE A C 1
ATOM 540 O O . ILE A 1 70 ? -6.594 2.447 -4.445 1.00 91.69 70 ILE A O 1
ATOM 544 N N . TRP A 1 71 ? -7.006 2.030 -2.270 1.00 94.44 71 TRP A N 1
ATOM 545 C CA . TRP A 1 71 ? -7.922 3.146 -2.059 1.00 94.44 71 TRP A CA 1
ATOM 546 C C . TRP A 1 71 ? -7.276 4.150 -1.111 1.00 94.44 71 TRP A C 1
ATOM 548 O O . TRP A 1 71 ? -6.880 3.798 -0.003 1.00 94.44 71 TRP A O 1
ATOM 558 N N . TYR A 1 72 ? -7.148 5.401 -1.541 1.00 90.25 72 TYR A N 1
ATOM 559 C CA . TYR A 1 72 ? -6.593 6.462 -0.703 1.00 90.25 72 TYR A CA 1
ATOM 560 C C . TYR A 1 72 ? -7.687 7.040 0.196 1.00 90.25 72 TYR A C 1
ATOM 562 O O . TYR A 1 72 ? -8.801 7.288 -0.272 1.00 90.25 72 TYR A O 1
ATOM 570 N N . ALA A 1 73 ? -7.373 7.248 1.476 1.00 84.69 73 ALA A N 1
ATOM 571 C CA . ALA A 1 73 ? -8.255 8.012 2.353 1.00 84.69 73 ALA A CA 1
ATOM 572 C C . ALA A 1 73 ? -8.325 9.485 1.888 1.00 84.69 73 ALA A C 1
ATOM 574 O O . ALA A 1 73 ? -7.311 10.007 1.412 1.00 84.69 73 ALA A O 1
ATOM 575 N N . PRO A 1 74 ? -9.504 10.128 1.989 1.00 77.00 74 PRO A N 1
ATOM 576 C CA . PRO A 1 74 ? -9.676 11.548 1.690 1.00 77.00 74 PRO A CA 1
ATOM 577 C C . PRO A 1 74 ? -8.990 12.466 2.710 1.00 77.00 74 PRO A C 1
ATOM 579 O O . PRO A 1 74 ? -8.803 12.041 3.875 1.00 77.00 74 PRO A O 1
#

Sequence (74 aa):
MTYEYSELYIHAHENQGASGANRMRRSEVSGEEHMCICGQIFAPVCGSDGVWYDNKCLMVCNDDSKKGDIWYAP

InterPro domains:
  IPR002350 Kazal domain [PF00050] (34-68)
  IPR002350 Kazal domain [PS00282] (38-61)
  IPR002350 Kazal domain [PS51465] (30-74)
  IPR036058 Kazal domain superfamily [SSF100895] (33-62)

Secondary structure (DSSP, 8-state):
--------------------------------------------EE-TTS-EESSHHHHHHH-GGGGG--EE--

Radius of gyration: 23.55 Å; chains: 1; bounding box: 38×64×47 Å